Protein AF-A0A962DKE8-F1 (afdb_monomer_lite)

Sequence (78 aa):
HLHGMWSDLEDEAGAFKVRKHTINIKAGQKLSYRVAADAFGRWAYHCHLALHMAGIFRVVIVDRDGADAGGHGGHHHG

Foldseek 3Di:
DKPPWWWFFAPPVRHTDDIDRDDDDDPPDDGDTDIDLPGADKIKDADPDPVGRVPTIDIDGRDPCVVVVVDDDDDDDD

Secondary structure (DSSP, 8-state):
-BSSS-EEEE-TT--EEEEESS----TT-----EE---S-EEEEEE-SSHHHHTT-EEEEEE-GGGGTTT--------

Structure (mmCIF, N/CA/C/O backbone):
data_AF-A0A962DKE8-F1
#
_entry.id   AF-A0A962DKE8-F1
#
loop_
_atom_site.group_PDB
_atom_site.id
_atom_site.type_symbol
_atom_site.label_atom_id
_atom_site.label_alt_id
_atom_site.label_comp_id
_atom_site.label_asym_id
_atom_site.label_entity_id
_atom_site.label_seq_id
_atom_site.pdbx_PDB_ins_code
_atom_site.Cartn_x
_atom_site.Cartn_y
_atom_site.Cartn_z
_atom_site.occupancy
_atom_site.B_iso_or_equiv
_atom_site.auth_seq_id
_atom_site.auth_comp_id
_atom_site.auth_asym_id
_atom_site.auth_atom_id
_atom_site.pdbx_PDB_model_num
ATOM 1 N N . HIS A 1 1 ? 0.650 4.165 1.866 1.00 94.00 1 HIS A N 1
ATOM 2 C CA . HIS A 1 1 ? 0.601 4.474 0.430 1.00 94.00 1 HIS A CA 1
ATOM 3 C C . HIS A 1 1 ? 1.596 3.569 -0.255 1.00 94.00 1 HIS A C 1
ATOM 5 O O . HIS A 1 1 ? 2.749 3.550 0.168 1.00 94.00 1 HIS A O 1
ATOM 11 N N . LEU A 1 2 ? 1.122 2.776 -1.210 1.00 96.00 2 LEU A N 1
ATOM 12 C CA . LEU A 1 2 ? 1.940 1.870 -2.005 1.00 96.00 2 LEU A CA 1
ATOM 13 C C . LEU A 1 2 ? 2.001 2.410 -3.431 1.00 96.00 2 LEU A C 1
ATOM 15 O O . LEU A 1 2 ? 0.965 2.712 -4.020 1.00 96.00 2 LEU A O 1
ATOM 19 N N . HIS A 1 3 ? 3.214 2.566 -3.950 1.00 96.38 3 HIS A N 1
ATOM 20 C CA . HIS A 1 3 ? 3.443 2.980 -5.332 1.00 96.38 3 HIS A CA 1
ATOM 21 C C . HIS A 1 3 ? 3.316 1.782 -6.279 1.00 96.38 3 HIS A C 1
ATOM 23 O O . HIS A 1 3 ? 3.510 0.642 -5.866 1.00 96.38 3 HIS A O 1
ATOM 29 N N . GLY A 1 4 ? 2.994 2.043 -7.548 1.00 96.50 4 GLY A N 1
ATOM 30 C CA . GLY A 1 4 ? 3.003 1.050 -8.634 1.00 96.50 4 GLY A CA 1
ATOM 31 C C . GLY A 1 4 ? 1.902 -0.012 -8.611 1.00 96.50 4 GLY A C 1
ATOM 32 O O . GLY A 1 4 ? 1.663 -0.644 -9.631 1.00 96.50 4 GLY A O 1
ATOM 33 N N . MET A 1 5 ? 1.207 -0.190 -7.488 1.00 96.56 5 MET A N 1
ATOM 34 C CA . MET A 1 5 ? 0.186 -1.220 -7.295 1.00 96.56 5 MET A CA 1
ATOM 35 C C . MET A 1 5 ? -1.022 -0.672 -6.530 1.00 96.56 5 MET A C 1
ATOM 37 O O . MET A 1 5 ? -0.991 0.413 -5.943 1.00 96.56 5 MET A O 1
ATOM 41 N N . TRP A 1 6 ? -2.092 -1.462 -6.510 1.00 96.94 6 TRP A N 1
ATOM 42 C CA . TRP A 1 6 ? -3.321 -1.153 -5.789 1.00 96.94 6 TRP A CA 1
ATOM 43 C C . TRP A 1 6 ? -3.506 -2.041 -4.556 1.00 96.94 6 TRP A C 1
ATOM 45 O O . TRP A 1 6 ? -3.146 -3.216 -4.557 1.00 96.94 6 TRP A O 1
ATOM 55 N N . SER A 1 7 ? -4.119 -1.473 -3.519 1.00 97.12 7 SER A N 1
ATOM 56 C CA . SER A 1 7 ? -4.589 -2.184 -2.333 1.00 97.12 7 SER A CA 1
ATOM 57 C C . SER A 1 7 ? -6.094 -2.430 -2.431 1.00 97.12 7 SER A C 1
ATOM 59 O O . SER A 1 7 ? -6.875 -1.474 -2.486 1.00 97.12 7 SER A O 1
ATOM 61 N N . ASP A 1 8 ? -6.490 -3.698 -2.404 1.00 97.56 8 ASP A N 1
ATOM 62 C CA . ASP A 1 8 ? -7.877 -4.151 -2.330 1.00 97.56 8 ASP A CA 1
ATOM 63 C C . ASP A 1 8 ? -8.256 -4.394 -0.876 1.00 97.56 8 ASP A C 1
ATOM 65 O O . ASP A 1 8 ? -7.752 -5.312 -0.231 1.00 97.56 8 ASP A O 1
ATOM 69 N N . LEU A 1 9 ? -9.136 -3.554 -0.342 1.00 96.81 9 LEU A N 1
ATOM 70 C CA . LEU A 1 9 ? -9.720 -3.790 0.966 1.00 96.81 9 LEU A CA 1
ATOM 71 C C . LEU A 1 9 ? -10.861 -4.792 0.827 1.00 96.81 9 LEU A C 1
ATOM 73 O O . LEU A 1 9 ? -11.771 -4.592 0.021 1.00 96.81 9 LEU A O 1
ATOM 77 N N . GLU A 1 10 ? -10.819 -5.820 1.658 1.00 96.44 10 GLU A N 1
ATOM 78 C CA . GLU A 1 10 ? -11.806 -6.892 1.716 1.00 96.44 10 GLU A CA 1
ATOM 79 C C . GLU A 1 10 ? -12.480 -6.891 3.094 1.00 96.44 10 GLU A C 1
ATOM 81 O O . GLU A 1 10 ? -11.973 -6.286 4.047 1.00 96.44 10 GLU A O 1
ATOM 86 N N . ASP A 1 11 ? -13.669 -7.479 3.196 1.00 93.81 11 ASP A N 1
ATOM 87 C CA . ASP A 1 11 ? -14.269 -7.786 4.494 1.00 93.81 11 ASP A CA 1
ATOM 88 C C . ASP A 1 11 ? -13.686 -9.077 5.093 1.00 93.81 11 ASP A C 1
ATOM 90 O O . ASP A 1 11 ? -12.756 -9.679 4.558 1.00 93.81 11 ASP A O 1
ATOM 94 N N . GLU A 1 12 ? -14.220 -9.493 6.239 1.00 90.62 12 GLU A N 1
ATOM 95 C CA . GLU A 1 12 ? -13.764 -10.694 6.945 1.00 90.62 12 GLU A CA 1
ATOM 96 C C . GLU A 1 12 ? -14.010 -11.987 6.152 1.00 90.62 12 GLU A C 1
ATOM 98 O O . GLU A 1 12 ? -13.322 -12.979 6.382 1.00 90.62 12 GLU A O 1
ATOM 103 N N . ALA A 1 13 ? -14.945 -11.974 5.197 1.00 94.12 13 ALA A N 1
ATOM 104 C CA . ALA A 1 13 ? -15.229 -13.089 4.299 1.00 94.12 13 ALA A CA 1
ATOM 105 C C . ALA A 1 13 ? -14.413 -13.022 2.992 1.00 94.12 13 ALA A C 1
ATOM 107 O O . ALA A 1 13 ? -14.598 -13.862 2.110 1.00 94.12 13 ALA A O 1
ATOM 108 N N . GLY A 1 14 ? -13.516 -12.040 2.848 1.00 92.00 14 GLY A N 1
ATOM 109 C CA . GLY A 1 14 ? -12.724 -11.832 1.635 1.00 92.00 14 GLY A CA 1
ATOM 110 C C . GLY A 1 14 ? -13.489 -11.125 0.511 1.00 92.00 14 GLY A C 1
ATOM 111 O O . GLY A 1 14 ? -12.988 -11.047 -0.611 1.00 92.00 14 GLY A O 1
ATOM 112 N N . ALA A 1 15 ? -14.693 -10.602 0.766 1.00 96.31 15 ALA A N 1
ATOM 113 C CA . ALA A 1 15 ? -15.451 -9.894 -0.256 1.00 96.31 15 ALA A CA 1
ATOM 114 C C . ALA A 1 15 ? -14.864 -8.498 -0.489 1.00 96.31 15 ALA A C 1
ATOM 116 O O . ALA A 1 15 ? -14.628 -7.726 0.444 1.00 96.31 15 ALA A O 1
ATOM 117 N N . PHE A 1 16 ? -14.645 -8.159 -1.759 1.00 96.88 16 PHE A N 1
ATOM 118 C CA . PHE A 1 16 ? -14.101 -6.867 -2.161 1.00 96.88 16 PHE A CA 1
ATOM 119 C C . PHE A 1 16 ? -14.978 -5.702 -1.684 1.00 96.88 16 PHE A C 1
ATOM 121 O O . PHE A 1 16 ? -16.189 -5.685 -1.902 1.00 96.88 16 PHE A O 1
ATOM 128 N N . LYS A 1 17 ? -14.345 -4.679 -1.100 1.00 96.69 17 LYS A N 1
ATOM 129 C CA . LYS A 1 17 ? -15.008 -3.444 -0.658 1.00 96.69 17 LYS A CA 1
ATOM 130 C C . LYS A 1 17 ? -14.588 -2.247 -1.493 1.00 96.69 17 LYS A C 1
ATOM 132 O O . LYS A 1 17 ? -15.429 -1.506 -1.993 1.00 96.69 17 LYS A O 1
ATOM 137 N N . VAL A 1 18 ? -13.280 -2.000 -1.581 1.00 97.06 18 VAL A N 1
ATOM 138 C CA . VAL A 1 18 ? -12.738 -0.831 -2.281 1.00 97.06 18 VAL A CA 1
ATOM 139 C C . VAL A 1 18 ? -11.286 -1.046 -2.680 1.00 97.06 18 VAL A C 1
ATOM 141 O O . VAL A 1 18 ? -10.517 -1.667 -1.952 1.00 97.06 18 VAL A O 1
ATOM 144 N N . ARG A 1 19 ? -10.898 -0.448 -3.807 1.00 97.31 19 ARG A N 1
ATOM 145 C CA . ARG A 1 19 ? -9.525 -0.409 -4.310 1.00 97.31 19 ARG A CA 1
ATOM 146 C C . ARG A 1 19 ? -8.936 0.988 -4.126 1.00 97.31 19 ARG A C 1
ATOM 148 O O . ARG A 1 19 ? -9.542 1.968 -4.560 1.00 97.31 19 ARG A O 1
ATOM 155 N N . LYS A 1 20 ? -7.767 1.105 -3.490 1.00 96.75 20 LYS A N 1
ATOM 156 C CA . LYS A 1 20 ? -7.049 2.384 -3.302 1.00 96.75 20 LYS A CA 1
ATOM 157 C C . LYS A 1 20 ? -5.535 2.182 -3.341 1.00 96.75 20 LYS A C 1
ATOM 159 O O . LYS A 1 20 ? -5.041 1.154 -2.912 1.00 96.75 20 LYS A O 1
ATOM 164 N N . HIS A 1 21 ? -4.783 3.185 -3.784 1.00 94.56 21 HIS A N 1
ATOM 165 C CA . HIS A 1 21 ? -3.312 3.213 -3.669 1.00 94.56 21 HIS A CA 1
ATOM 166 C C . HIS A 1 21 ? -2.843 3.794 -2.315 1.00 94.56 21 HIS A C 1
ATOM 168 O O . HIS A 1 21 ? -1.681 3.674 -1.913 1.00 94.56 21 HIS A O 1
ATOM 174 N N . THR A 1 22 ? -3.756 4.426 -1.570 1.00 94.94 22 THR A N 1
ATOM 175 C CA . THR A 1 22 ? -3.526 4.939 -0.215 1.00 94.94 22 THR A CA 1
ATOM 176 C C . THR A 1 22 ? -4.672 4.521 0.693 1.00 94.94 22 THR A C 1
ATOM 178 O O . THR A 1 22 ? -5.836 4.794 0.406 1.00 94.94 22 THR A O 1
ATOM 181 N N . ILE A 1 23 ? -4.330 3.875 1.809 1.00 94.00 23 ILE A N 1
ATOM 182 C CA . ILE A 1 23 ? -5.274 3.449 2.841 1.00 94.00 23 ILE A CA 1
ATOM 183 C C . ILE A 1 23 ? -5.047 4.286 4.099 1.00 94.00 23 ILE A C 1
ATOM 185 O O . ILE A 1 23 ? -3.915 4.420 4.569 1.00 94.00 23 ILE A O 1
ATOM 189 N N . ASN A 1 24 ? -6.128 4.839 4.644 1.00 92.62 24 ASN A N 1
ATOM 190 C CA . ASN A 1 24 ? -6.134 5.519 5.934 1.00 92.62 24 ASN A CA 1
ATOM 191 C C . ASN A 1 24 ? -6.368 4.487 7.043 1.00 92.62 24 ASN A C 1
ATOM 193 O O . ASN A 1 24 ? -7.299 3.690 6.957 1.00 92.62 24 ASN A O 1
ATOM 197 N N . ILE A 1 25 ? -5.563 4.540 8.102 1.00 90.75 25 ILE A N 1
ATOM 198 C CA . ILE A 1 25 ? -5.724 3.709 9.298 1.00 90.75 25 ILE A CA 1
ATOM 199 C C . ILE A 1 25 ? -5.705 4.604 10.539 1.00 90.75 25 ILE A C 1
ATOM 201 O O . ILE A 1 25 ? -4.923 5.554 10.607 1.00 90.75 25 ILE A O 1
ATOM 205 N N . LYS A 1 26 ? -6.597 4.342 11.500 1.00 90.88 26 LYS A N 1
ATOM 206 C CA . LYS A 1 26 ? -6.616 5.067 12.781 1.00 90.88 26 LYS A CA 1
ATOM 207 C C . LYS A 1 26 ? -5.507 4.538 13.697 1.00 90.88 26 LYS A C 1
ATOM 209 O O . LYS A 1 26 ? -5.083 3.392 13.567 1.00 90.88 26 LYS A O 1
ATOM 214 N N . ALA A 1 27 ? -5.067 5.356 14.651 1.00 88.44 27 ALA A N 1
ATOM 215 C CA . ALA A 1 27 ? -4.118 4.922 15.674 1.00 88.44 27 ALA A CA 1
ATOM 216 C C . ALA A 1 27 ? -4.660 3.711 16.461 1.00 88.44 27 ALA A C 1
ATOM 218 O O . ALA A 1 27 ? -5.853 3.642 16.754 1.00 88.44 27 ALA A O 1
ATOM 219 N N . GLY A 1 28 ? -3.787 2.748 16.771 1.00 92.00 28 GLY A N 1
ATOM 220 C CA . GLY A 1 28 ? -4.137 1.532 17.519 1.00 92.00 28 GLY A CA 1
ATOM 221 C C . GLY A 1 28 ? -4.978 0.503 16.752 1.00 92.00 28 GLY A C 1
ATOM 222 O O . GLY A 1 28 ? -5.369 -0.504 17.331 1.00 92.00 28 GLY A O 1
ATOM 223 N N . GLN A 1 29 ? -5.271 0.730 15.469 1.00 93.62 29 GLN A N 1
ATOM 224 C CA . GLN A 1 29 ? -6.003 -0.227 14.639 1.00 93.62 29 GLN A CA 1
ATOM 225 C C . GLN A 1 29 ? -5.054 -1.119 13.836 1.00 93.62 29 GLN A C 1
ATOM 227 O O . GLN A 1 29 ? -3.933 -0.730 13.503 1.00 93.62 29 GLN A O 1
ATOM 232 N N . LYS A 1 30 ? -5.554 -2.298 13.460 1.00 91.50 30 LYS A N 1
ATOM 233 C CA . LYS A 1 30 ? -4.938 -3.201 12.487 1.00 91.50 30 LYS A CA 1
ATOM 234 C C . LYS A 1 30 ? -5.894 -3.370 11.311 1.00 91.50 30 LYS A C 1
ATOM 236 O O . LYS A 1 30 ? -7.096 -3.499 11.508 1.00 91.50 30 LYS A O 1
ATOM 241 N N . LEU A 1 31 ? -5.355 -3.367 10.098 1.00 91.56 31 LEU A N 1
ATOM 242 C CA . LEU A 1 31 ? -6.109 -3.570 8.867 1.00 91.56 31 LEU A CA 1
ATOM 243 C C . LEU A 1 31 ? -5.246 -4.367 7.889 1.00 91.56 31 LEU A C 1
ATOM 245 O O . LEU A 1 31 ? -4.042 -4.125 7.79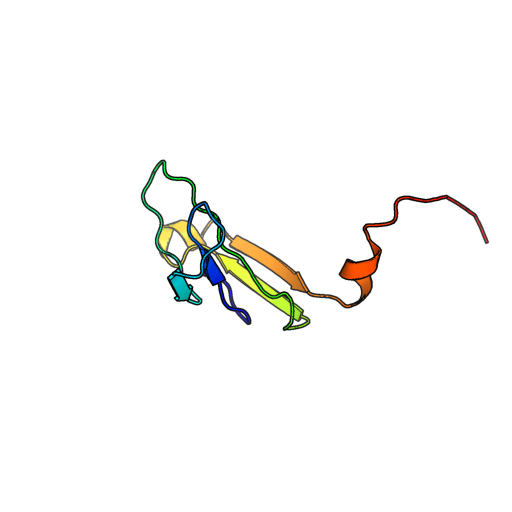3 1.00 91.56 31 LEU A O 1
ATOM 249 N N . SER A 1 32 ? -5.865 -5.300 7.174 1.00 93.88 32 SER A N 1
ATOM 250 C CA . SER A 1 32 ? -5.274 -6.026 6.049 1.00 93.88 32 SER A CA 1
ATOM 251 C C . SER A 1 32 ? -5.913 -5.577 4.738 1.00 93.88 32 SER A C 1
ATOM 253 O O . SER A 1 32 ? -7.059 -5.136 4.707 1.00 93.88 32 SER A O 1
ATOM 255 N N . TYR A 1 33 ? -5.157 -5.680 3.653 1.00 95.50 33 TYR A N 1
ATOM 256 C CA . TYR A 1 33 ? -5.634 -5.500 2.286 1.00 95.50 33 TYR A CA 1
ATOM 257 C C . TYR A 1 33 ? -4.859 -6.454 1.375 1.00 95.50 33 TYR A C 1
ATOM 259 O O . TYR A 1 33 ? -3.709 -6.793 1.673 1.00 95.50 33 TYR A O 1
ATOM 267 N N . ARG A 1 34 ? -5.469 -6.873 0.269 1.00 95.94 34 ARG A N 1
ATOM 268 C CA . ARG A 1 34 ? -4.820 -7.689 -0.760 1.00 95.94 34 ARG A CA 1
ATOM 269 C C . ARG A 1 34 ? -4.100 -6.792 -1.766 1.00 95.94 34 ARG A C 1
ATOM 271 O O . ARG A 1 34 ? -4.544 -5.684 -2.059 1.00 95.94 34 ARG A O 1
ATOM 278 N N . VAL A 1 35 ? -2.982 -7.273 -2.297 1.00 95.81 35 VAL A N 1
ATOM 279 C CA . VAL A 1 35 ? -2.241 -6.634 -3.393 1.00 95.81 35 VAL A CA 1
ATOM 280 C C . VAL A 1 35 ? -2.011 -7.684 -4.467 1.00 95.81 35 VAL A C 1
ATOM 282 O O . VAL A 1 35 ? -1.584 -8.794 -4.155 1.00 95.81 35 VAL A O 1
ATOM 285 N N . ALA A 1 36 ? -2.294 -7.341 -5.721 1.00 94.94 36 ALA A N 1
ATOM 286 C CA . ALA A 1 36 ? -1.809 -8.113 -6.858 1.00 94.94 36 ALA A CA 1
ATOM 287 C C . ALA A 1 36 ? -0.361 -7.689 -7.139 1.00 94.94 36 ALA A C 1
ATOM 289 O O . ALA A 1 36 ? -0.104 -6.515 -7.391 1.00 94.94 36 ALA A O 1
ATOM 290 N N . ALA A 1 37 ? 0.586 -8.6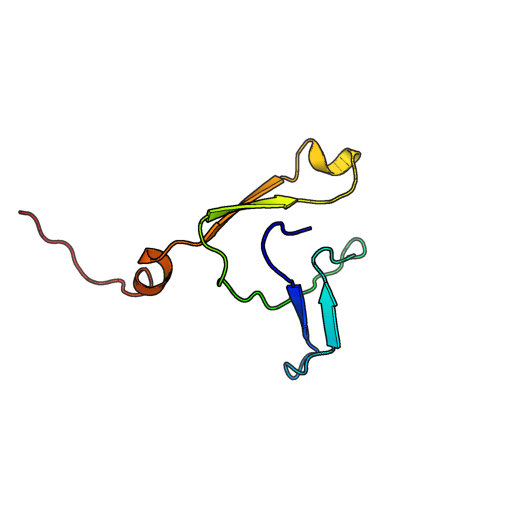22 -7.048 1.00 94.62 37 ALA A N 1
ATOM 291 C CA . ALA A 1 37 ? 2.003 -8.366 -7.309 1.00 94.62 37 ALA A CA 1
ATOM 292 C C . ALA A 1 37 ? 2.309 -8.488 -8.815 1.00 94.62 37 ALA A C 1
ATOM 294 O O . ALA A 1 37 ? 3.093 -9.333 -9.234 1.00 94.62 37 ALA A O 1
ATOM 295 N N . ASP A 1 38 ? 1.632 -7.681 -9.632 1.00 93.19 38 ASP A N 1
ATOM 296 C CA . ASP A 1 38 ? 1.675 -7.732 -11.102 1.00 93.19 38 ASP A CA 1
ATOM 297 C C . ASP A 1 38 ? 2.567 -6.648 -11.736 1.00 93.19 38 ASP A C 1
ATOM 299 O O . ASP A 1 38 ? 2.842 -6.686 -12.937 1.00 93.19 38 ASP A O 1
ATOM 303 N N . ALA A 1 39 ? 3.074 -5.709 -10.932 1.00 94.88 39 ALA A N 1
ATOM 304 C CA . ALA A 1 39 ? 3.980 -4.653 -11.366 1.00 94.88 39 ALA A CA 1
ATOM 305 C C . ALA A 1 39 ? 5.422 -4.935 -10.913 1.00 94.88 39 ALA A C 1
ATOM 307 O O . ALA A 1 39 ? 5.788 -4.636 -9.776 1.00 94.88 39 ALA A O 1
ATOM 308 N N . PHE A 1 40 ? 6.258 -5.472 -11.806 1.00 95.50 40 PHE A N 1
ATOM 309 C CA . PHE A 1 40 ? 7.678 -5.726 -11.524 1.00 95.50 40 PHE A CA 1
ATOM 310 C C . PHE A 1 40 ? 8.451 -4.441 -11.203 1.00 95.50 40 PHE A C 1
ATOM 312 O O . PHE A 1 40 ? 8.239 -3.400 -11.830 1.00 95.50 40 PHE A O 1
ATOM 319 N N . GLY A 1 41 ? 9.385 -4.525 -10.254 1.00 95.06 41 GLY A N 1
ATOM 320 C CA . GLY A 1 41 ? 10.256 -3.414 -9.874 1.00 95.06 41 GLY A CA 1
ATOM 321 C C . GLY A 1 41 ? 10.345 -3.178 -8.368 1.00 95.06 41 GLY A C 1
ATOM 322 O O . GLY A 1 41 ? 10.036 -4.044 -7.550 1.00 95.06 41 GLY A O 1
ATOM 323 N N . ARG A 1 42 ? 10.816 -1.980 -8.002 1.00 96.38 42 ARG A N 1
ATOM 324 C CA . ARG A 1 42 ? 11.014 -1.540 -6.614 1.00 96.38 42 ARG A CA 1
ATOM 325 C C . ARG A 1 42 ? 10.067 -0.387 -6.317 1.00 96.38 42 ARG A C 1
ATOM 327 O O . ARG A 1 42 ? 10.207 0.692 -6.885 1.00 96.38 42 ARG A O 1
ATOM 334 N N . TRP A 1 43 ? 9.144 -0.603 -5.393 1.00 97.25 43 TRP A N 1
ATOM 335 C CA . TRP A 1 43 ? 8.055 0.321 -5.111 1.00 97.25 43 TRP A CA 1
ATOM 336 C C . TRP A 1 43 ? 8.145 0.876 -3.702 1.00 97.25 43 TRP A C 1
ATOM 338 O O . TRP A 1 43 ? 8.274 0.136 -2.726 1.00 97.25 43 TRP A O 1
ATOM 348 N N . ALA A 1 44 ? 8.061 2.198 -3.587 1.00 94.69 44 ALA A N 1
ATOM 349 C CA . ALA A 1 44 ? 8.014 2.853 -2.294 1.00 94.69 44 ALA A CA 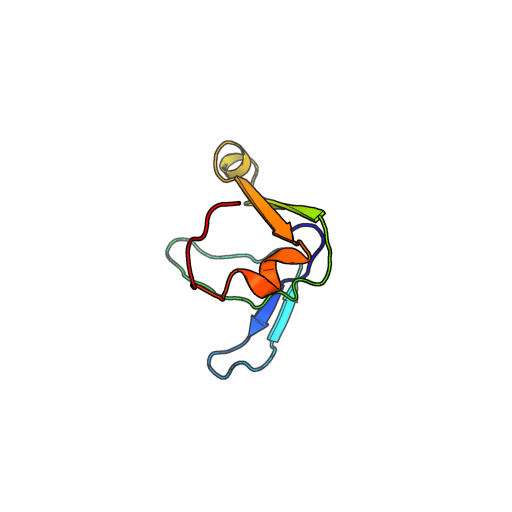1
ATOM 350 C C . ALA A 1 44 ? 6.719 2.480 -1.557 1.00 94.69 44 ALA A C 1
ATOM 352 O O . ALA A 1 44 ? 5.619 2.512 -2.117 1.00 94.69 44 ALA A O 1
ATOM 353 N N . TYR A 1 45 ? 6.856 2.157 -0.276 1.00 94.25 45 TYR A N 1
ATOM 354 C CA . TYR A 1 45 ? 5.740 1.905 0.619 1.00 94.25 45 TYR A CA 1
ATOM 355 C C . TYR A 1 45 ? 5.940 2.670 1.918 1.00 94.25 45 TYR A C 1
ATOM 357 O O . TYR A 1 45 ? 6.861 2.405 2.691 1.00 94.25 45 TYR A O 1
ATOM 365 N N . HIS A 1 46 ? 5.089 3.664 2.148 1.00 92.50 46 HIS A N 1
ATOM 366 C CA . HIS A 1 46 ? 5.293 4.601 3.245 1.00 92.50 46 HIS A CA 1
ATOM 367 C C . HIS A 1 46 ? 3.992 5.251 3.714 1.00 92.50 46 HIS A C 1
ATOM 369 O O . HIS A 1 46 ? 2.945 5.205 3.052 1.00 92.50 46 HIS A O 1
ATOM 375 N N . CYS A 1 47 ? 4.055 5.877 4.885 1.00 90.38 47 CYS A N 1
ATOM 376 C CA . CYS A 1 47 ? 3.008 6.783 5.340 1.00 90.38 47 CYS A CA 1
ATOM 377 C C . CYS A 1 47 ? 3.026 8.056 4.483 1.00 90.38 47 CYS A C 1
ATOM 379 O O . CYS A 1 47 ? 4.091 8.579 4.171 1.00 90.38 47 CYS A O 1
ATOM 381 N N . HIS A 1 48 ? 1.852 8.583 4.123 1.00 86.44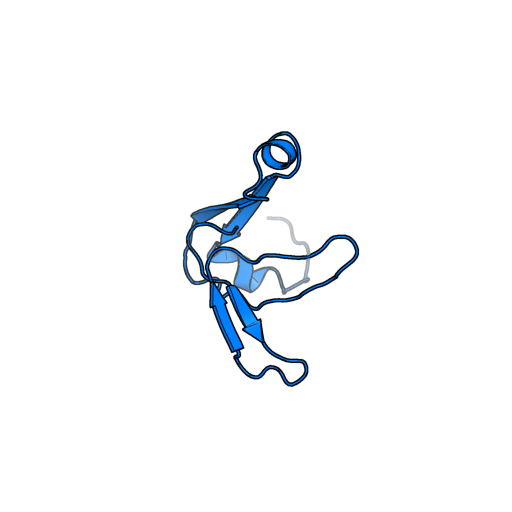 48 HIS A N 1
ATOM 382 C CA . HIS A 1 48 ? 1.753 9.815 3.328 1.00 86.44 48 HIS A CA 1
ATOM 383 C C . HIS A 1 48 ? 1.668 11.094 4.193 1.00 86.44 48 HIS A C 1
ATOM 385 O O . HIS A 1 48 ? 1.275 12.160 3.729 1.00 86.44 48 HIS A O 1
ATOM 391 N N . LEU A 1 49 ? 2.007 10.985 5.478 1.00 81.31 49 LEU A N 1
ATOM 392 C CA . LEU A 1 49 ? 2.025 12.098 6.421 1.00 81.31 49 LEU A CA 1
ATOM 393 C C . LEU A 1 49 ? 3.477 12.540 6.618 1.00 81.31 49 LEU A C 1
ATOM 395 O O . LEU A 1 49 ? 4.310 11.711 6.982 1.00 81.31 49 LEU A O 1
ATOM 399 N N . ALA A 1 50 ? 3.774 13.820 6.376 1.00 66.94 50 ALA A N 1
ATOM 400 C CA . ALA A 1 50 ? 5.146 14.335 6.295 1.00 66.94 50 ALA A CA 1
ATOM 401 C C . ALA A 1 50 ? 6.007 13.995 7.527 1.00 66.94 50 ALA A C 1
ATOM 403 O O . ALA A 1 50 ? 7.134 13.535 7.370 1.00 66.94 50 ALA A O 1
ATOM 404 N N . LEU A 1 51 ? 5.451 14.107 8.742 1.00 68.44 51 LEU A N 1
ATOM 405 C CA . LEU A 1 51 ? 6.146 13.751 9.989 1.00 68.44 51 LEU A CA 1
ATOM 406 C C . LEU A 1 51 ? 6.596 12.280 10.023 1.00 68.44 51 LEU A C 1
ATOM 408 O O . LEU A 1 51 ? 7.650 11.954 10.555 1.00 68.44 51 LEU A O 1
ATOM 412 N N . HIS A 1 52 ? 5.800 11.379 9.452 1.00 72.44 52 HIS A N 1
ATOM 413 C CA . HIS A 1 52 ? 6.072 9.944 9.492 1.00 72.44 52 HIS A CA 1
ATOM 414 C C . HIS A 1 52 ? 7.018 9.501 8.368 1.00 72.44 52 HIS A C 1
ATOM 416 O O . HIS A 1 52 ? 7.659 8.460 8.498 1.00 72.44 52 HIS A O 1
ATOM 422 N N . MET A 1 53 ? 7.150 10.278 7.285 1.00 65.25 53 MET A N 1
ATOM 423 C CA . MET A 1 53 ? 8.066 9.948 6.183 1.00 65.25 53 MET A CA 1
ATOM 424 C C . MET A 1 53 ? 9.540 9.972 6.607 1.00 65.25 53 MET A C 1
ATOM 426 O O . MET A 1 53 ? 10.342 9.260 6.014 1.00 65.25 53 MET A O 1
ATOM 430 N N . ALA A 1 54 ? 9.889 10.726 7.654 1.00 64.94 54 ALA A N 1
ATOM 431 C CA . ALA A 1 54 ? 11.260 10.822 8.156 1.00 64.94 54 ALA A CA 1
ATOM 432 C C . ALA A 1 54 ? 11.793 9.518 8.793 1.00 64.94 54 ALA A C 1
ATOM 434 O O . ALA A 1 54 ? 12.995 9.403 9.008 1.00 64.94 54 ALA A O 1
ATOM 435 N N . GLY A 1 55 ? 10.934 8.529 9.080 1.00 69.38 55 GLY A N 1
ATOM 436 C CA . GLY A 1 55 ? 11.362 7.254 9.680 1.00 69.38 55 GLY A CA 1
ATOM 437 C C . GLY A 1 55 ? 10.563 6.013 9.268 1.00 69.38 55 GLY A C 1
ATOM 438 O O . GLY A 1 55 ? 11.030 4.892 9.469 1.00 69.38 55 GLY A O 1
ATOM 439 N N . ILE A 1 56 ? 9.376 6.172 8.670 1.00 79.44 56 ILE A N 1
ATOM 440 C CA . ILE A 1 56 ? 8.503 5.063 8.262 1.00 79.44 56 ILE A CA 1
ATOM 441 C C . ILE A 1 56 ? 8.475 4.982 6.737 1.00 79.44 56 ILE A C 1
ATOM 443 O O . ILE A 1 56 ? 7.576 5.497 6.065 1.00 79.44 56 ILE A O 1
ATOM 447 N N . PHE A 1 57 ? 9.483 4.296 6.208 1.00 87.81 57 PHE A N 1
ATOM 448 C CA . PHE A 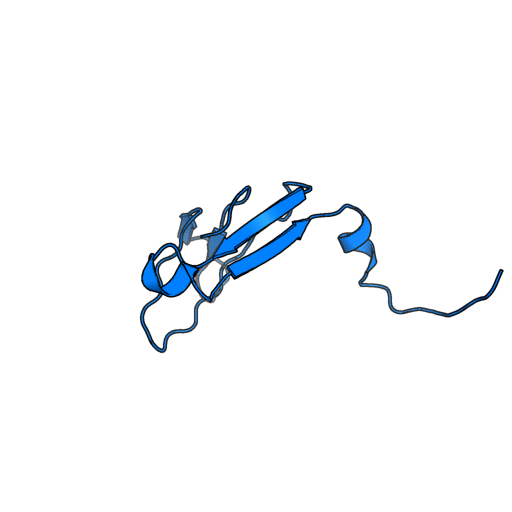1 57 ? 9.640 4.017 4.788 1.00 87.81 57 PHE A CA 1
ATOM 449 C C . PHE A 1 57 ? 10.074 2.565 4.577 1.00 87.81 57 PHE A C 1
ATOM 451 O O . PHE A 1 57 ? 10.877 2.006 5.337 1.00 87.81 57 PHE A O 1
ATOM 458 N N . ARG A 1 58 ? 9.513 1.938 3.548 1.00 91.81 58 ARG A N 1
ATOM 459 C CA . ARG A 1 58 ? 9.814 0.578 3.103 1.00 91.81 58 ARG A CA 1
ATOM 460 C C . ARG A 1 58 ? 9.869 0.551 1.578 1.00 91.81 58 ARG A C 1
ATOM 462 O O . ARG A 1 58 ? 9.320 1.425 0.909 1.00 91.81 58 ARG A O 1
ATOM 469 N N . VAL A 1 59 ? 10.515 -0.479 1.045 1.00 94.12 59 VAL A N 1
ATOM 470 C CA . VAL A 1 59 ? 10.521 -0.793 -0.385 1.00 94.12 59 VAL A CA 1
ATOM 471 C C . VAL A 1 59 ? 9.915 -2.177 -0.556 1.00 94.12 59 VAL A C 1
ATOM 473 O O . VAL A 1 59 ? 10.337 -3.113 0.119 1.00 94.12 59 VAL A O 1
ATOM 476 N N . VAL A 1 60 ? 8.932 -2.292 -1.443 1.00 95.19 60 VAL A N 1
ATOM 477 C CA . VAL A 1 60 ? 8.379 -3.566 -1.907 1.00 95.19 60 VAL A CA 1
ATOM 478 C C . VAL A 1 60 ? 9.077 -3.924 -3.210 1.00 95.19 60 VAL A C 1
ATOM 480 O O . VAL A 1 60 ? 9.150 -3.091 -4.112 1.00 95.19 60 VAL A O 1
ATOM 483 N N . ILE A 1 61 ? 9.614 -5.136 -3.298 1.00 96.25 61 ILE A N 1
ATOM 484 C CA . ILE A 1 61 ? 10.263 -5.648 -4.505 1.00 96.25 61 ILE A CA 1
ATOM 485 C C . ILE A 1 61 ? 9.342 -6.703 -5.102 1.00 96.25 61 ILE A C 1
ATOM 487 O O . ILE A 1 61 ? 8.958 -7.642 -4.407 1.00 96.25 61 ILE A O 1
ATOM 491 N N . VAL A 1 62 ? 8.977 -6.519 -6.366 1.00 95.25 62 VAL A N 1
ATOM 492 C CA . VAL A 1 62 ? 8.237 -7.505 -7.154 1.00 95.25 62 VAL A CA 1
ATOM 493 C C . VAL A 1 62 ? 9.190 -8.009 -8.224 1.00 95.25 62 VAL A C 1
ATOM 495 O O . VAL A 1 62 ? 9.596 -7.244 -9.103 1.00 95.25 62 VAL A O 1
ATOM 498 N N . ASP A 1 63 ? 9.557 -9.279 -8.116 1.00 92.62 63 ASP A N 1
ATOM 499 C CA . ASP A 1 63 ? 10.473 -9.960 -9.025 1.00 92.62 63 ASP A CA 1
ATOM 500 C C . ASP A 1 63 ? 9.860 -11.278 -9.508 1.00 92.62 63 ASP A C 1
ATOM 502 O O . ASP A 1 63 ? 8.909 -11.787 -8.908 1.00 92.62 63 ASP A O 1
ATOM 506 N N . ARG A 1 64 ? 10.397 -11.816 -10.600 1.00 81.00 64 ARG A N 1
ATOM 507 C CA . ARG A 1 64 ? 9.971 -13.090 -11.184 1.00 81.00 64 ARG A CA 1
ATOM 508 C C . ARG A 1 64 ? 10.352 -14.279 -10.302 1.00 81.00 64 ARG A C 1
ATOM 510 O O . ARG A 1 64 ? 9.541 -15.185 -10.189 1.00 81.00 64 ARG A O 1
ATOM 517 N N . ASP A 1 65 ? 11.483 -14.191 -9.606 1.00 71.69 65 ASP A N 1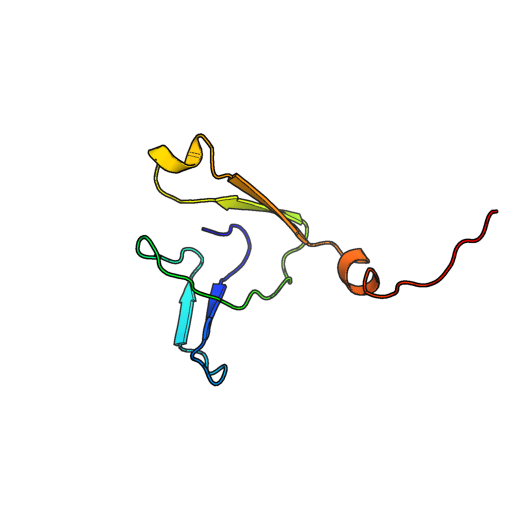
ATOM 518 C CA . ASP A 1 65 ? 12.041 -15.267 -8.767 1.00 71.69 65 ASP A CA 1
ATOM 519 C C . ASP A 1 65 ? 11.354 -15.381 -7.381 1.00 71.69 65 ASP A C 1
ATOM 521 O O . ASP A 1 65 ? 11.584 -16.298 -6.589 1.00 71.69 65 ASP A O 1
ATOM 525 N N . GLY A 1 66 ? 10.492 -14.414 -7.034 1.00 57.44 66 GLY A N 1
ATOM 526 C CA . GLY A 1 66 ? 9.752 -14.408 -5.767 1.00 57.44 66 GLY A CA 1
ATOM 527 C C . GLY A 1 66 ? 8.610 -15.430 -5.708 1.00 57.44 66 GLY A C 1
ATOM 528 O O . GLY A 1 66 ? 8.109 -15.712 -4.618 1.00 57.44 66 GLY A O 1
ATOM 529 N N . ALA A 1 67 ? 8.196 -15.987 -6.851 1.00 54.91 67 ALA A N 1
ATOM 530 C CA . ALA A 1 67 ? 7.184 -17.043 -6.922 1.00 54.91 67 ALA A CA 1
ATOM 531 C C . ALA A 1 67 ? 7.744 -18.418 -6.495 1.00 54.91 67 ALA A C 1
ATOM 533 O O . ALA A 1 67 ? 6.995 -19.291 -6.055 1.00 54.91 67 ALA A O 1
ATOM 534 N N . ASP A 1 68 ? 9.062 -18.583 -6.578 1.00 51.31 68 ASP A N 1
ATOM 535 C CA . ASP A 1 68 ? 9.816 -19.828 -6.418 1.00 51.31 68 ASP A CA 1
ATOM 536 C C . ASP A 1 68 ? 10.528 -19.919 -5.054 1.00 51.31 68 ASP A C 1
ATOM 538 O O . ASP A 1 68 ? 10.861 -21.010 -4.586 1.00 51.31 68 ASP A O 1
ATOM 542 N N . ALA A 1 69 ? 10.630 -18.802 -4.324 1.00 52.38 69 ALA A N 1
ATOM 543 C CA . ALA A 1 69 ? 11.177 -18.739 -2.964 1.00 52.38 69 ALA A CA 1
ATOM 544 C C . ALA A 1 69 ? 10.332 -19.465 -1.884 1.00 52.38 69 ALA A C 1
ATOM 546 O O . ALA A 1 69 ? 10.737 -19.531 -0.723 1.00 52.38 69 ALA A O 1
ATOM 547 N N . GLY A 1 70 ? 9.172 -20.033 -2.242 1.00 47.34 70 GLY A N 1
ATOM 548 C CA . GLY A 1 70 ? 8.379 -20.922 -1.378 1.00 47.34 70 GLY A CA 1
ATOM 549 C C . GLY A 1 70 ? 8.913 -22.361 -1.279 1.00 47.34 70 GLY A C 1
ATOM 550 O O . GLY A 1 70 ? 8.415 -23.142 -0.467 1.00 47.34 70 GLY A O 1
ATOM 551 N N . GLY A 1 71 ? 9.917 -22.729 -2.083 1.00 40.19 71 GLY A N 1
ATOM 552 C CA . GLY A 1 71 ? 10.553 -24.045 -2.061 1.00 40.19 71 GLY A CA 1
ATOM 553 C C . GLY A 1 71 ? 11.800 -24.083 -1.178 1.00 40.19 71 GLY A C 1
ATOM 554 O O . GLY A 1 71 ? 12.918 -23.976 -1.672 1.00 40.19 71 GLY A O 1
ATOM 555 N N . HIS A 1 72 ? 11.646 -24.294 0.130 1.00 46.50 72 HIS A N 1
ATOM 556 C CA . HIS A 1 72 ? 12.767 -24.782 0.937 1.00 46.50 72 HIS A CA 1
ATOM 557 C C . HIS A 1 72 ? 13.133 -26.205 0.487 1.00 46.50 72 HIS A C 1
ATOM 559 O O . HIS A 1 72 ? 12.379 -27.146 0.732 1.00 46.50 72 HIS A O 1
ATOM 565 N N . GLY A 1 73 ? 14.308 -26.373 -0.127 1.00 41.12 73 GLY A N 1
ATOM 566 C CA . GLY A 1 73 ? 14.839 -27.691 -0.465 1.00 41.12 73 GLY A CA 1
ATOM 567 C C . GLY A 1 73 ? 16.259 -27.674 -1.029 1.00 41.12 73 GLY A C 1
ATOM 568 O O . GLY A 1 73 ? 16.430 -27.655 -2.237 1.00 41.12 73 GLY A O 1
ATOM 569 N N . GLY A 1 74 ? 17.256 -27.783 -0.143 1.00 38.91 74 GLY A N 1
ATOM 570 C CA . GLY A 1 74 ? 18.504 -28.499 -0.434 1.00 38.91 74 GLY A CA 1
ATOM 571 C C . GLY A 1 74 ? 19.702 -27.686 -0.932 1.00 38.91 74 GLY A C 1
ATOM 572 O O . GLY A 1 74 ? 19.715 -27.151 -2.032 1.00 38.91 74 GLY A O 1
ATOM 573 N N . HIS A 1 75 ? 20.766 -27.702 -0.127 1.00 43.38 75 HIS A N 1
ATOM 574 C CA . HIS A 1 75 ? 22.151 -27.582 -0.582 1.00 43.38 75 HIS A CA 1
ATOM 575 C C . HIS A 1 75 ? 22.410 -28.402 -1.854 1.00 43.38 75 HIS A C 1
ATOM 577 O O . HIS A 1 75 ? 21.906 -29.513 -1.936 1.00 43.38 75 HIS A O 1
ATOM 583 N N . HIS A 1 76 ? 23.291 -27.941 -2.747 1.00 36.50 76 HIS A N 1
ATOM 584 C CA . HIS A 1 76 ? 24.440 -28.737 -3.197 1.00 36.50 76 HIS A CA 1
ATOM 585 C C . HIS A 1 76 ? 25.452 -27.870 -3.965 1.00 36.50 76 HIS A C 1
ATOM 587 O O . HIS A 1 76 ? 25.092 -27.012 -4.762 1.00 36.50 76 HIS A O 1
ATOM 593 N N . HIS A 1 77 ? 26.727 -28.107 -3.653 1.00 37.88 77 HIS A N 1
ATOM 594 C CA . HIS A 1 77 ? 27.915 -27.558 -4.301 1.00 37.88 77 HIS A CA 1
ATOM 595 C C . HIS A 1 77 ? 28.006 -27.920 -5.790 1.00 37.88 77 HIS A C 1
ATOM 597 O O . HIS A 1 77 ? 27.624 -29.024 -6.181 1.00 37.88 77 HIS A O 1
ATOM 603 N N . GLY A 1 78 ? 28.634 -27.023 -6.553 1.00 36.50 78 GLY A N 1
ATOM 604 C CA . GLY A 1 78 ? 29.138 -27.221 -7.911 1.00 36.50 78 GLY A CA 1
ATOM 605 C C . GLY A 1 78 ? 29.887 -25.984 -8.364 1.00 36.50 78 GLY A C 1
ATOM 606 O O . GLY A 1 78 ? 29.199 -25.058 -8.835 1.00 36.50 78 GLY A O 1
#

pLDDT: mean 83.21, std 19.06, range [36.5, 97.56]

Radius of gyration: 16.2 Å; chains: 1; bounding box: 45×43×29 Å